Protein AF-M0A291-F1 (afdb_monomer_lite)

pLDDT: mean 85.06, std 13.9, range [45.03, 97.38]

Radius of gyration: 16.78 Å; chains: 1; bounding box: 55×34×35 Å

Foldseek 3Di:
DDDDDPDPLPADFLVNLVVVCVVPVVVLLVLCLVPCCVPCQVVCCVPPPPDPVRRDDSVLQSVQWAWDDKDADRRQKIWTWTARDPPPRDIKIWIDGPVGRTDDIDD

Sequence (107 aa):
MELWLSEPDDGVSGLTVTKALWDDQPTWTERVQQYVPDELLELKNREWSESEDNTVTAEEFTDRMDPKTVTIEHDGGYTFWHDDDPSFGHSIMVSGALENGIFEAHL

Structure (mmCIF, N/CA/C/O backbone):
data_AF-M0A291-F1
#
_entry.id   AF-M0A291-F1
#
loop_
_atom_site.group_PDB
_atom_site.id
_atom_site.type_symbol
_atom_site.label_atom_id
_atom_site.label_alt_id
_atom_site.label_comp_id
_atom_site.label_asym_id
_atom_site.label_entity_id
_atom_site.label_seq_id
_atom_site.pdbx_PDB_ins_code
_atom_site.Cartn_x
_atom_site.Cartn_y
_atom_site.Cartn_z
_atom_site.occupancy
_atom_site.B_iso_or_equiv
_atom_site.auth_seq_id
_atom_site.auth_comp_id
_atom_site.auth_asym_id
_atom_site.auth_atom_id
_atom_site.pdbx_PDB_model_num
ATOM 1 N N . MET A 1 1 ? 36.392 -26.044 2.212 1.00 45.94 1 MET A N 1
ATOM 2 C CA . MET A 1 1 ? 35.742 -24.721 2.192 1.00 45.94 1 MET A CA 1
ATOM 3 C C . MET A 1 1 ? 34.967 -24.678 0.898 1.00 45.94 1 MET A C 1
ATOM 5 O O . MET A 1 1 ? 35.583 -24.615 -0.156 1.00 45.94 1 MET A O 1
ATOM 9 N N . GLU A 1 2 ? 33.661 -24.883 0.981 1.00 45.03 2 GLU A N 1
ATOM 10 C CA . GLU A 1 2 ? 32.776 -24.870 -0.181 1.00 45.03 2 GLU A CA 1
ATOM 11 C C . GLU A 1 2 ? 32.216 -23.455 -0.308 1.00 45.03 2 GLU A C 1
ATOM 13 O O . GLU A 1 2 ? 31.622 -22.934 0.634 1.00 45.03 2 GLU A O 1
ATOM 18 N N . LEU A 1 3 ? 32.504 -22.809 -1.438 1.00 47.19 3 LEU A N 1
ATOM 19 C CA . LEU A 1 3 ? 31.935 -21.518 -1.799 1.00 47.19 3 LEU A CA 1
ATOM 20 C C . LEU A 1 3 ? 30.612 -21.793 -2.511 1.00 47.19 3 LEU A C 1
ATOM 22 O O . LEU A 1 3 ? 30.609 -22.299 -3.631 1.00 47.19 3 LEU A O 1
ATOM 26 N N . TRP A 1 4 ? 29.506 -21.461 -1.855 1.00 53.72 4 TRP A N 1
ATOM 27 C CA . TRP A 1 4 ? 28.213 -21.344 -2.514 1.00 53.72 4 TRP A CA 1
ATOM 28 C C . TRP A 1 4 ? 28.153 -19.965 -3.166 1.00 53.72 4 TRP A C 1
ATOM 30 O O . TRP A 1 4 ? 28.115 -18.949 -2.475 1.00 53.72 4 TRP A O 1
ATOM 40 N N . LEU A 1 5 ? 28.211 -19.931 -4.494 1.00 54.03 5 LE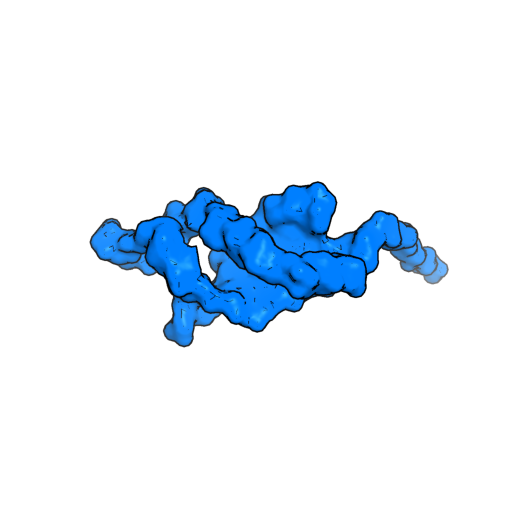U A N 1
ATOM 41 C CA . LEU A 1 5 ? 27.761 -18.775 -5.260 1.00 54.03 5 LEU A CA 1
ATOM 42 C C . LEU A 1 5 ? 26.250 -18.930 -5.402 1.00 54.03 5 LEU A C 1
ATOM 44 O O . LEU A 1 5 ? 25.794 -19.959 -5.900 1.00 54.03 5 LEU A O 1
ATOM 48 N N . SER A 1 6 ? 25.493 -17.946 -4.920 1.00 55.59 6 SER A N 1
ATOM 49 C CA . SER A 1 6 ? 24.070 -17.845 -5.230 1.00 55.59 6 SER A CA 1
ATOM 50 C C . SER A 1 6 ? 23.891 -17.838 -6.748 1.00 55.59 6 SER A C 1
ATOM 52 O O . SER A 1 6 ? 24.722 -17.281 -7.474 1.00 55.59 6 SER A O 1
ATOM 54 N N . GLU A 1 7 ? 22.839 -18.500 -7.218 1.00 58.84 7 GLU A N 1
ATOM 55 C CA . GLU A 1 7 ? 22.459 -18.502 -8.630 1.00 58.84 7 GLU A CA 1
ATOM 56 C C . GLU A 1 7 ? 22.281 -17.054 -9.127 1.00 58.84 7 GLU A C 1
ATOM 58 O O . GLU A 1 7 ? 21.981 -16.167 -8.319 1.00 58.84 7 GLU A O 1
ATOM 63 N N . PRO A 1 8 ? 22.552 -16.773 -10.417 1.00 55.72 8 PRO A N 1
ATOM 64 C CA . PRO A 1 8 ? 22.342 -15.441 -10.964 1.00 55.72 8 PRO A CA 1
ATOM 65 C C . PRO A 1 8 ? 20.895 -15.000 -10.724 1.00 55.72 8 PRO A C 1
ATOM 67 O O . PRO A 1 8 ? 19.960 -15.766 -10.927 1.00 55.72 8 PRO A O 1
ATOM 70 N N . ASP A 1 9 ? 20.745 -13.763 -10.262 1.00 60.25 9 ASP A N 1
ATOM 71 C CA . ASP A 1 9 ? 19.457 -13.118 -10.036 1.00 60.25 9 ASP A CA 1
ATOM 72 C C . ASP A 1 9 ? 18.794 -12.884 -11.407 1.00 60.25 9 ASP A C 1
ATOM 74 O O . ASP A 1 9 ? 19.168 -11.967 -12.138 1.00 60.25 9 ASP A O 1
ATOM 78 N N . ASP A 1 10 ? 17.879 -13.776 -11.803 1.00 62.34 10 ASP A N 1
ATOM 79 C CA . ASP A 1 10 ? 17.044 -13.629 -13.008 1.00 62.34 10 ASP A CA 1
ATOM 80 C C . ASP A 1 10 ? 15.935 -12.565 -12.814 1.00 62.34 10 ASP A C 1
ATOM 82 O O . ASP A 1 10 ? 15.100 -12.361 -13.700 1.00 62.34 10 ASP A O 1
ATOM 86 N N . GLY A 1 11 ? 15.914 -11.894 -11.655 1.00 66.06 11 GLY A N 1
ATOM 87 C CA . GLY A 1 11 ? 14.947 -10.876 -11.278 1.00 66.06 11 GLY A CA 1
ATOM 88 C C . GLY A 1 11 ? 15.143 -9.550 -12.010 1.00 66.06 11 GLY A C 1
ATOM 89 O O . GLY A 1 11 ? 16.200 -9.213 -12.559 1.00 66.06 11 GLY A O 1
ATOM 90 N N . VAL A 1 12 ? 14.079 -8.749 -12.032 1.00 77.94 12 VAL A N 1
ATOM 91 C CA . VAL A 1 12 ? 14.151 -7.385 -12.553 1.00 77.94 12 VAL A CA 1
ATOM 92 C C . VAL A 1 12 ? 14.946 -6.544 -11.561 1.00 77.94 12 VAL A C 1
ATOM 94 O O . VAL A 1 12 ? 14.522 -6.368 -10.427 1.00 77.94 12 VAL A O 1
ATOM 97 N N . SER A 1 13 ? 16.069 -5.964 -11.999 1.00 86.44 13 SER A N 1
ATOM 98 C CA . SER A 1 13 ? 16.928 -5.190 -11.091 1.00 86.44 13 SER A CA 1
ATOM 99 C C . SER A 1 13 ? 16.144 -4.141 -10.293 1.00 86.44 13 SER A C 1
ATOM 101 O O . SER A 1 13 ? 15.304 -3.428 -10.859 1.00 86.44 13 SER A O 1
ATOM 103 N N . GLY A 1 14 ? 16.488 -3.962 -9.015 1.00 86.81 14 GLY A N 1
ATOM 104 C CA . GLY A 1 14 ? 15.832 -2.975 -8.152 1.00 86.81 14 GLY A CA 1
ATOM 105 C C . GLY A 1 14 ? 15.815 -1.544 -8.719 1.00 86.81 14 GLY A C 1
ATOM 106 O O . GLY A 1 14 ? 14.870 -0.793 -8.485 1.00 86.81 14 GLY A O 1
ATOM 107 N N . LEU A 1 15 ? 16.791 -1.155 -9.552 1.00 88.44 15 LEU A N 1
ATOM 108 C CA . LEU A 1 15 ? 16.779 0.150 -10.234 1.00 88.44 15 LEU A CA 1
ATOM 109 C C . LEU A 1 15 ? 15.648 0.260 -11.269 1.00 88.44 15 LEU A C 1
ATOM 111 O O . LEU A 1 15 ? 15.009 1.308 -11.378 1.00 88.44 15 LEU A O 1
ATOM 115 N N . THR A 1 16 ? 15.393 -0.811 -12.020 1.00 91.62 16 THR A N 1
ATOM 116 C CA . THR A 1 16 ? 14.275 -0.874 -12.968 1.00 91.62 16 THR A CA 1
ATOM 117 C C . THR A 1 16 ? 12.947 -0.763 -12.228 1.00 91.62 16 THR A C 1
ATOM 119 O O . THR A 1 16 ? 12.086 0.011 -12.642 1.00 91.62 16 THR A O 1
ATOM 122 N N . VAL A 1 17 ? 12.810 -1.468 -11.101 1.00 93.56 17 VAL A N 1
ATOM 123 C CA . VAL A 1 17 ? 11.613 -1.400 -10.252 1.00 93.56 17 VAL A CA 1
ATOM 124 C C . VAL A 1 17 ? 11.423 -0.003 -9.681 1.00 93.56 17 VAL A C 1
ATOM 126 O O . VAL A 1 17 ? 10.368 0.593 -9.872 1.00 93.56 17 VAL A O 1
ATOM 129 N N . THR A 1 18 ? 12.476 0.577 -9.103 1.00 92.69 18 THR A N 1
ATOM 130 C CA . THR A 1 18 ? 12.471 1.956 -8.595 1.00 92.69 18 THR A CA 1
ATOM 131 C C . THR A 1 18 ? 11.980 2.933 -9.660 1.00 92.69 18 THR A C 1
ATOM 133 O O . THR A 1 18 ? 11.110 3.759 -9.390 1.00 92.69 18 THR A O 1
ATOM 136 N N . LYS A 1 19 ? 12.498 2.828 -10.890 1.00 94.44 19 LYS A N 1
ATOM 137 C CA . LYS A 1 19 ? 12.089 3.707 -11.988 1.00 94.44 19 LYS A CA 1
ATOM 138 C C . LYS A 1 19 ? 10.621 3.510 -12.376 1.00 94.44 19 LYS A C 1
ATOM 140 O O . LYS A 1 19 ? 9.926 4.499 -12.578 1.00 94.44 19 LYS A O 1
ATOM 145 N N . ALA A 1 20 ? 10.149 2.268 -12.455 1.00 94.75 20 ALA A N 1
ATOM 146 C CA . ALA A 1 20 ? 8.761 1.964 -12.796 1.00 94.75 20 ALA A CA 1
ATOM 147 C C . ALA A 1 20 ? 7.769 2.480 -11.741 1.00 94.75 20 ALA A C 1
ATOM 149 O O . ALA A 1 20 ? 6.736 3.042 -12.097 1.00 94.75 20 ALA A O 1
ATOM 150 N N . LEU A 1 21 ? 8.095 2.330 -10.453 1.00 94.88 21 LEU A N 1
ATOM 151 C CA . LEU A 1 21 ? 7.283 2.874 -9.362 1.00 94.88 21 LEU A CA 1
ATOM 152 C C . LEU A 1 21 ? 7.287 4.408 -9.380 1.00 94.88 21 LEU A C 1
ATOM 154 O O . LEU A 1 21 ? 6.246 5.036 -9.202 1.00 94.88 21 LEU A O 1
ATOM 158 N N . TRP A 1 22 ? 8.448 5.018 -9.636 1.00 94.75 22 TRP A N 1
ATOM 159 C CA . TRP A 1 22 ? 8.600 6.472 -9.659 1.00 94.75 22 TRP A CA 1
ATOM 160 C C . TRP A 1 22 ? 7.870 7.145 -10.827 1.00 94.75 22 TRP A C 1
ATOM 162 O O . TRP A 1 22 ? 7.301 8.224 -10.649 1.00 94.75 22 TRP A O 1
ATOM 172 N N . ASP A 1 23 ? 7.895 6.533 -12.012 1.00 97.38 23 ASP A N 1
ATOM 173 C CA . ASP A 1 23 ? 7.301 7.101 -13.225 1.00 97.38 23 ASP A CA 1
ATOM 174 C C . ASP A 1 23 ? 5.756 7.062 -13.199 1.00 97.38 23 ASP A C 1
ATOM 176 O O . ASP A 1 23 ? 5.127 7.866 -13.887 1.00 97.38 23 ASP A O 1
ATOM 180 N N . ASP A 1 24 ? 5.144 6.181 -12.395 1.00 96.00 24 ASP A N 1
ATOM 181 C CA . ASP A 1 24 ? 3.684 5.985 -12.338 1.00 96.00 24 ASP A CA 1
ATOM 182 C C . ASP A 1 24 ? 3.133 5.906 -10.901 1.00 96.00 24 ASP A C 1
ATOM 184 O O . ASP A 1 24 ? 2.306 5.061 -10.551 1.00 96.00 24 ASP A O 1
ATOM 188 N N . GLN A 1 25 ? 3.608 6.810 -10.041 1.00 95.00 25 GLN A N 1
ATOM 189 C CA . GLN A 1 25 ? 3.194 6.889 -8.634 1.00 95.00 25 GLN A CA 1
ATOM 190 C C . GLN A 1 25 ? 1.666 6.901 -8.427 1.00 95.00 25 GLN A C 1
ATOM 192 O O . GLN A 1 25 ? 1.208 6.169 -7.552 1.00 95.00 25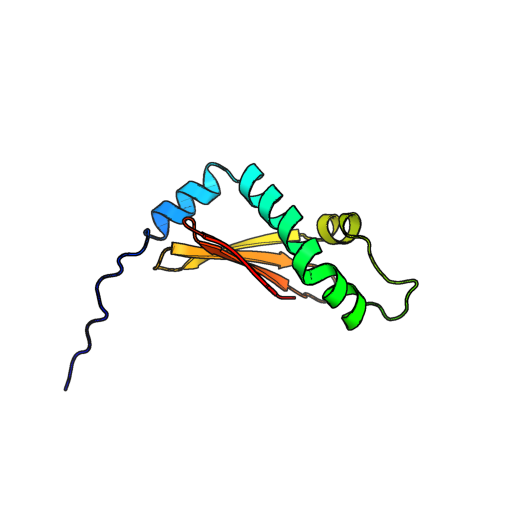 GLN A O 1
ATOM 197 N N . PRO A 1 26 ? 0.850 7.660 -9.196 1.00 95.75 26 PRO A N 1
ATOM 198 C CA . PRO A 1 26 ? -0.597 7.704 -8.970 1.00 95.75 26 PRO A CA 1
ATOM 199 C C . PRO A 1 26 ? -1.268 6.338 -9.126 1.00 95.75 26 PRO A C 1
ATOM 201 O O . PRO A 1 26 ? -2.110 5.975 -8.309 1.00 95.75 26 PRO A O 1
ATOM 204 N N . THR A 1 27 ? -0.861 5.563 -10.133 1.00 96.12 27 THR A N 1
ATOM 205 C CA . THR A 1 27 ? -1.406 4.224 -10.380 1.00 96.12 27 THR A CA 1
ATOM 206 C C . THR A 1 27 ? -1.043 3.263 -9.252 1.00 96.12 27 THR A C 1
ATOM 208 O O . THR A 1 27 ? -1.882 2.482 -8.807 1.00 96.12 27 THR A O 1
ATOM 211 N N . TRP A 1 28 ? 0.195 3.312 -8.754 1.00 95.19 28 TRP A N 1
ATOM 212 C CA . TRP A 1 28 ? 0.613 2.460 -7.638 1.00 95.19 28 TRP A CA 1
ATOM 213 C C . TRP A 1 28 ? -0.068 2.843 -6.326 1.00 95.19 28 TRP A C 1
ATOM 215 O O . TRP A 1 28 ? -0.501 1.953 -5.598 1.00 95.19 28 TRP A O 1
ATOM 225 N N . THR A 1 29 ? -0.245 4.138 -6.066 1.00 94.56 29 THR A N 1
ATOM 226 C CA . THR A 1 29 ? -1.033 4.618 -4.927 1.00 94.56 29 THR A CA 1
ATOM 227 C C . THR A 1 29 ? -2.469 4.109 -5.002 1.00 94.56 29 THR A C 1
ATOM 229 O O . THR A 1 29 ? -2.951 3.541 -4.028 1.00 94.56 29 THR A O 1
ATOM 232 N N . GLU A 1 30 ? -3.137 4.231 -6.154 1.00 95.19 30 GLU A N 1
ATOM 233 C CA . GLU A 1 30 ? -4.510 3.737 -6.330 1.00 95.19 30 GLU A CA 1
ATOM 234 C C . GLU A 1 30 ? -4.604 2.223 -6.080 1.00 95.19 30 GLU A C 1
ATOM 236 O O . GLU A 1 30 ? -5.496 1.766 -5.368 1.00 95.19 30 GLU A O 1
ATOM 241 N N . ARG A 1 31 ? -3.644 1.441 -6.592 1.00 96.00 31 ARG A N 1
ATOM 242 C CA . ARG A 1 31 ? -3.583 -0.010 -6.353 1.00 96.00 31 ARG A CA 1
ATOM 243 C C . ARG A 1 31 ? -3.468 -0.350 -4.871 1.00 96.00 31 ARG A C 1
ATOM 245 O O . ARG A 1 31 ? -4.180 -1.231 -4.404 1.00 96.00 31 ARG A O 1
ATOM 252 N N . VAL A 1 32 ? -2.595 0.339 -4.134 1.00 95.25 32 VAL A N 1
ATOM 253 C CA . VAL A 1 32 ? -2.440 0.133 -2.685 1.00 95.25 32 VAL A CA 1
ATOM 254 C C . VAL A 1 32 ? -3.727 0.502 -1.945 1.00 95.25 32 VAL A C 1
ATOM 256 O O . VAL A 1 32 ? -4.205 -0.277 -1.123 1.00 95.25 32 VAL A O 1
ATOM 259 N N . GLN A 1 33 ? -4.321 1.649 -2.281 1.00 93.81 33 GLN A N 1
ATOM 260 C CA . GLN A 1 33 ? -5.558 2.143 -1.673 1.00 93.81 33 GLN A CA 1
ATOM 261 C C . GLN A 1 33 ? -6.763 1.226 -1.923 1.00 93.81 33 GLN A C 1
ATOM 263 O O . GLN A 1 33 ? -7.670 1.189 -1.098 1.00 93.81 33 GLN A O 1
ATOM 268 N N . GLN A 1 34 ? -6.774 0.479 -3.030 1.00 95.38 34 GLN A N 1
ATOM 269 C CA . GLN A 1 34 ? -7.785 -0.542 -3.314 1.00 95.38 34 GLN A CA 1
ATOM 270 C C . GLN A 1 34 ? -7.499 -1.867 -2.601 1.00 95.38 34 GLN A C 1
ATOM 272 O O . GLN A 1 34 ? -8.421 -2.488 -2.083 1.00 95.38 34 GLN A O 1
ATOM 277 N N . TYR A 1 35 ? -6.236 -2.297 -2.574 1.00 96.56 35 TYR A N 1
ATOM 278 C CA . TYR A 1 35 ? -5.836 -3.604 -2.049 1.00 96.56 35 TYR A CA 1
ATOM 279 C C . TYR A 1 35 ? -5.960 -3.695 -0.522 1.00 96.56 35 TYR A C 1
ATOM 281 O O . TYR A 1 35 ? -6.465 -4.672 0.019 1.00 96.56 35 TYR A O 1
ATOM 289 N N . VAL A 1 36 ? -5.517 -2.659 0.191 1.00 95.00 36 VAL A N 1
ATOM 290 C CA . VAL A 1 36 ? -5.441 -2.667 1.659 1.00 95.00 36 VAL A CA 1
ATOM 291 C C . VAL A 1 36 ? -6.796 -2.839 2.349 1.00 95.00 36 VAL A C 1
ATOM 293 O O . VAL A 1 36 ? -6.885 -3.706 3.216 1.00 95.00 36 VAL A O 1
ATOM 296 N N . PRO A 1 37 ? -7.860 -2.081 2.026 1.00 93.88 37 PRO A N 1
ATOM 297 C CA . PRO A 1 37 ? -9.139 -2.278 2.698 1.00 93.88 37 PRO A CA 1
ATOM 298 C C . PRO A 1 37 ? -9.782 -3.631 2.367 1.00 93.88 37 PRO A C 1
ATOM 300 O O . PRO A 1 37 ? -10.514 -4.149 3.205 1.00 93.88 37 PRO A O 1
ATOM 303 N N . ASP A 1 38 ? -9.510 -4.215 1.197 1.00 95.94 38 ASP A N 1
ATOM 304 C CA . ASP A 1 38 ? -10.017 -5.549 0.844 1.00 95.94 38 ASP A CA 1
ATOM 305 C C . ASP A 1 38 ? -9.401 -6.629 1.748 1.00 95.94 38 ASP A C 1
ATOM 307 O O . ASP A 1 38 ? -10.112 -7.465 2.303 1.00 95.94 38 ASP A O 1
ATOM 311 N N . GLU A 1 39 ? -8.092 -6.540 1.991 1.00 96.12 39 GL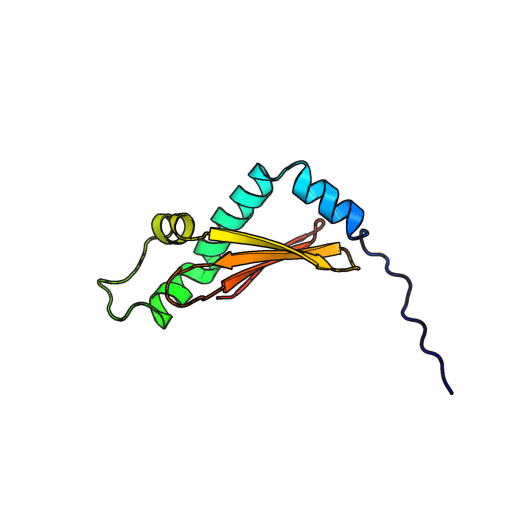U A N 1
ATOM 312 C CA . GLU A 1 39 ? -7.354 -7.545 2.762 1.00 96.12 39 GLU A CA 1
ATOM 313 C C . GLU A 1 39 ? -7.376 -7.308 4.279 1.00 96.12 39 GLU A C 1
ATOM 315 O O . GLU A 1 39 ? -7.379 -8.252 5.069 1.00 96.12 39 GLU A O 1
ATOM 320 N N . LEU A 1 40 ? -7.355 -6.046 4.714 1.00 94.31 40 LEU A N 1
ATOM 321 C CA . LEU A 1 40 ? -6.993 -5.689 6.088 1.00 94.31 40 LEU A CA 1
ATOM 322 C C . LEU A 1 40 ?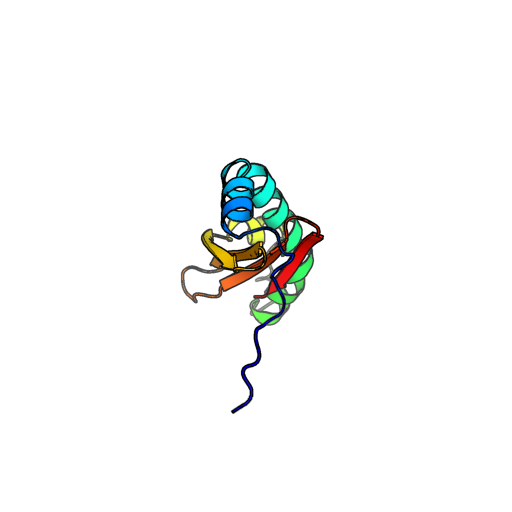 -8.117 -5.024 6.886 1.00 94.31 40 LEU A C 1
ATOM 324 O O . LEU A 1 40 ? -7.994 -4.933 8.106 1.00 94.31 40 LEU A O 1
ATOM 328 N N . LEU A 1 41 ? -9.224 -4.592 6.268 1.00 92.75 41 LEU A N 1
ATOM 329 C CA . LEU A 1 41 ? -10.278 -3.854 6.982 1.00 92.75 41 LEU A CA 1
ATOM 330 C C . LEU A 1 41 ? -10.937 -4.681 8.092 1.00 92.75 41 LEU A C 1
ATOM 332 O O . LEU A 1 41 ? -11.175 -4.174 9.189 1.00 92.75 41 LEU A O 1
ATOM 336 N N . GLU A 1 42 ? -11.232 -5.956 7.827 1.00 91.81 42 GLU A N 1
ATOM 337 C CA . GLU A 1 42 ? -11.816 -6.838 8.844 1.00 91.81 42 GLU A CA 1
ATOM 338 C C . GLU A 1 42 ? -10.844 -7.039 10.013 1.00 91.81 42 GLU A C 1
ATOM 340 O O . GLU A 1 42 ? -11.239 -6.932 11.175 1.00 91.81 42 GLU A O 1
ATOM 345 N N . LEU A 1 43 ? -9.562 -7.271 9.711 1.00 91.12 43 LEU A N 1
ATOM 346 C CA . LEU A 1 43 ? -8.520 -7.453 10.718 1.00 91.12 43 LEU A CA 1
ATOM 347 C C . LEU A 1 43 ? -8.341 -6.188 11.565 1.00 91.12 43 LEU A C 1
ATOM 349 O O . LEU A 1 43 ? -8.362 -6.262 12.791 1.00 91.12 43 LEU A O 1
ATOM 353 N N . LYS A 1 44 ? -8.251 -5.026 10.916 1.00 87.69 44 LYS A N 1
ATOM 354 C CA . LYS A 1 44 ? -8.172 -3.702 11.539 1.00 87.69 44 LYS A CA 1
ATOM 355 C C . LYS A 1 44 ? -9.318 -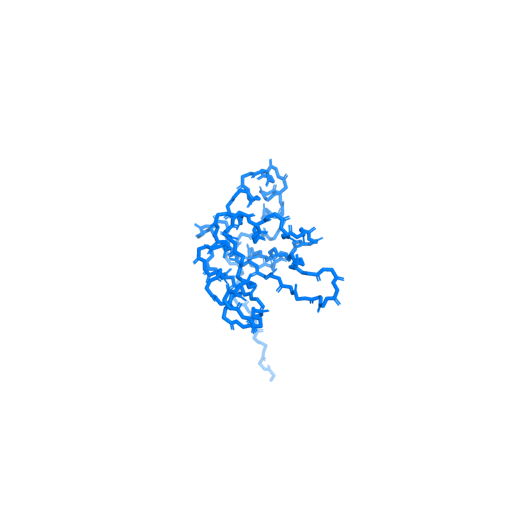3.473 12.524 1.00 87.69 44 LYS A C 1
ATOM 357 O O . LYS A 1 44 ? -9.079 -3.118 13.677 1.00 87.69 44 LYS A O 1
ATOM 362 N N . ASN A 1 45 ? -10.552 -3.723 12.088 1.00 89.75 45 ASN A N 1
ATOM 363 C CA . ASN A 1 45 ? -11.741 -3.554 12.921 1.00 89.75 45 ASN A CA 1
ATOM 364 C C . ASN A 1 45 ? -11.819 -4.587 14.055 1.00 89.75 45 ASN A C 1
ATOM 366 O O . ASN A 1 45 ? -12.296 -4.273 15.139 1.00 89.75 45 ASN A O 1
ATOM 370 N N . ARG A 1 46 ? -11.340 -5.817 13.855 1.00 87.44 46 ARG A N 1
ATOM 371 C CA . ARG A 1 46 ? -11.353 -6.841 14.909 1.00 87.44 46 ARG A CA 1
ATOM 372 C C . ARG A 1 46 ? -10.305 -6.587 15.987 1.00 87.44 46 ARG A C 1
ATOM 374 O O . ARG A 1 46 ? -10.586 -6.781 17.166 1.00 87.44 46 ARG A O 1
ATOM 381 N N . GLU A 1 47 ? -9.090 -6.234 15.586 1.00 82.75 47 GLU A N 1
ATOM 382 C CA . GLU A 1 47 ? -7.964 -6.141 16.513 1.00 82.75 47 GLU A CA 1
ATOM 383 C C . GLU A 1 47 ? -7.943 -4.792 17.241 1.00 82.75 47 GLU A C 1
ATOM 385 O O . GLU A 1 47 ? -7.508 -4.740 18.391 1.00 82.75 47 GLU A O 1
ATOM 390 N N . TRP A 1 48 ? -8.354 -3.694 16.588 1.00 76.06 48 TRP A N 1
ATOM 391 C CA . TRP A 1 48 ? -8.108 -2.336 17.102 1.00 76.06 48 TRP A CA 1
ATOM 392 C C . TRP A 1 48 ? -9.380 -1.549 17.437 1.00 76.06 48 TRP A C 1
ATOM 394 O O . TRP A 1 48 ? -9.277 -0.484 18.047 1.00 76.06 48 TRP A O 1
ATOM 404 N N . SER A 1 49 ? -10.576 -2.049 17.106 1.00 75.56 49 SER A N 1
ATOM 405 C CA . SER A 1 49 ? -11.817 -1.441 17.593 1.00 75.56 49 SER A CA 1
ATOM 406 C C . SER A 1 49 ? -12.156 -1.977 18.985 1.00 75.56 49 SER A C 1
ATOM 408 O O . SER A 1 49 ? -12.440 -3.157 19.173 1.00 75.56 49 SER A O 1
ATOM 410 N N . GLU A 1 50 ? -12.180 -1.089 19.981 1.00 70.12 50 GLU A N 1
ATOM 411 C CA . GLU A 1 50 ? -12.580 -1.435 21.356 1.00 70.12 50 GLU A CA 1
ATOM 412 C C . GLU A 1 50 ? -14.085 -1.777 21.475 1.00 70.12 50 GLU A C 1
ATOM 414 O O . GLU A 1 50 ? -14.531 -2.322 22.488 1.00 70.12 50 GLU A O 1
ATOM 419 N N . SER A 1 51 ? -14.881 -1.450 20.450 1.00 72.81 51 SER A N 1
ATOM 420 C CA . SER A 1 51 ? -16.323 -1.709 20.343 1.00 72.81 51 SER A CA 1
ATOM 421 C C . SER A 1 51 ? -16.794 -1.648 18.880 1.00 72.81 51 SER A C 1
ATOM 423 O O . SER A 1 51 ? -16.108 -1.079 18.034 1.00 72.81 51 SER A O 1
ATOM 425 N N . GLU A 1 52 ? -17.990 -2.177 18.579 1.00 70.31 52 GLU A N 1
ATOM 426 C CA . GLU A 1 52 ? -18.597 -2.094 17.232 1.00 70.31 52 GLU A CA 1
ATOM 427 C C . GLU A 1 52 ? -18.794 -0.638 16.753 1.00 70.31 52 GLU A C 1
ATOM 429 O O . GLU A 1 52 ? -18.667 -0.357 15.563 1.00 70.31 52 GLU A O 1
ATOM 434 N N . ASP A 1 53 ? -19.017 0.300 17.681 1.00 73.69 53 ASP A N 1
ATOM 435 C CA . ASP A 1 53 ? -19.105 1.746 17.413 1.00 73.69 53 ASP A CA 1
ATOM 436 C C . ASP A 1 53 ? -17.769 2.381 16.974 1.00 73.69 53 ASP A C 1
ATOM 438 O O . ASP A 1 53 ? -17.770 3.478 16.422 1.00 73.69 53 ASP A O 1
ATOM 442 N N . ASN A 1 54 ? -16.633 1.711 17.201 1.00 77.06 54 ASN A N 1
ATOM 443 C CA . ASN A 1 54 ? -15.292 2.182 16.826 1.00 77.06 54 ASN A CA 1
ATOM 444 C C . ASN A 1 54 ? -14.762 1.514 15.545 1.00 77.06 54 ASN A C 1
ATOM 446 O O . ASN A 1 54 ? -13.556 1.549 15.279 1.00 77.06 54 ASN A O 1
ATOM 450 N N . THR A 1 55 ? -15.628 0.855 14.776 1.00 86.62 55 THR A N 1
ATOM 451 C CA . THR A 1 55 ? -15.256 0.307 13.467 1.00 86.62 55 THR A CA 1
ATOM 452 C C . THR A 1 55 ? -15.133 1.424 12.434 1.00 86.62 55 THR A C 1
ATOM 454 O O . THR A 1 55 ? -15.876 2.403 12.466 1.00 86.62 55 THR A O 1
ATOM 457 N N . VAL A 1 56 ? -14.168 1.294 11.527 1.00 88.94 56 VAL A N 1
ATOM 458 C CA . VAL A 1 56 ? -13.952 2.237 10.425 1.00 88.94 56 VAL A CA 1
ATOM 459 C C . VAL A 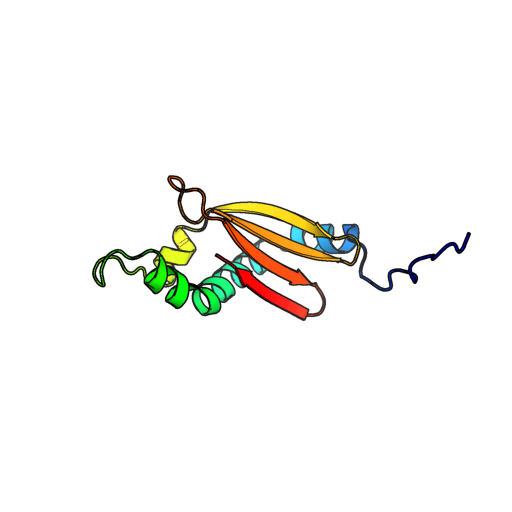1 56 ? -14.472 1.658 9.121 1.00 88.94 56 VAL A C 1
ATOM 461 O O . VAL A 1 56 ? -14.503 0.439 8.922 1.00 88.94 56 VAL A O 1
ATOM 464 N N . THR A 1 57 ? -14.882 2.540 8.217 1.00 92.12 57 THR A N 1
ATOM 465 C CA . THR A 1 57 ? -15.190 2.165 6.833 1.00 92.12 57 THR A CA 1
ATOM 466 C C . THR A 1 57 ? -13.913 1.971 6.010 1.00 92.12 57 THR A C 1
ATOM 468 O O . THR A 1 57 ? -12.840 2.429 6.399 1.00 92.12 57 THR A O 1
ATOM 471 N N . ALA A 1 58 ? -14.024 1.326 4.843 1.00 92.25 58 ALA A N 1
ATOM 472 C CA . ALA A 1 58 ? -12.913 1.228 3.891 1.00 92.25 58 ALA A CA 1
ATOM 473 C C . ALA A 1 58 ? -12.360 2.613 3.509 1.00 92.25 58 ALA A C 1
ATOM 475 O O . ALA A 1 58 ? -11.152 2.805 3.497 1.00 92.25 58 ALA A O 1
ATOM 476 N N . GLU A 1 59 ? -13.246 3.584 3.258 1.00 91.62 59 GLU A N 1
ATOM 477 C CA . GLU A 1 59 ? -12.865 4.957 2.904 1.00 91.62 59 GLU A CA 1
ATOM 478 C C . GLU A 1 59 ? -12.078 5.631 4.032 1.00 91.62 59 GLU A C 1
ATOM 480 O O . GLU A 1 59 ? -11.007 6.179 3.790 1.00 91.62 59 GLU A O 1
ATOM 485 N N . GLU A 1 60 ? -12.559 5.535 5.274 1.00 89.69 60 GLU A N 1
ATOM 486 C CA . GLU A 1 60 ? -11.846 6.089 6.427 1.00 89.69 60 GLU A CA 1
ATOM 487 C C . GLU A 1 60 ? -10.516 5.391 6.698 1.00 89.69 60 GLU A C 1
ATOM 489 O O . GLU A 1 60 ? -9.563 6.044 7.110 1.00 89.69 60 GLU A O 1
ATOM 494 N N . PHE A 1 61 ? -10.445 4.073 6.500 1.00 89.75 61 PHE A N 1
ATOM 495 C CA . PHE A 1 61 ? -9.201 3.330 6.660 1.00 89.75 61 PHE A CA 1
ATOM 496 C C . PHE A 1 61 ? -8.162 3.820 5.649 1.00 89.75 61 PHE A C 1
ATOM 498 O O . PHE A 1 61 ? -7.058 4.188 6.037 1.00 89.75 61 PHE A O 1
ATOM 505 N N . THR A 1 62 ? -8.543 3.932 4.375 1.00 90.31 62 THR A N 1
ATOM 506 C CA . THR A 1 62 ? -7.672 4.447 3.317 1.00 90.31 62 THR A CA 1
ATOM 507 C C . THR A 1 62 ? -7.273 5.911 3.530 1.00 90.31 62 THR A C 1
ATOM 509 O O . THR A 1 62 ? -6.120 6.253 3.283 1.00 90.31 62 THR A O 1
ATOM 512 N N . ASP A 1 63 ? -8.181 6.776 3.997 1.00 89.38 63 ASP A N 1
ATOM 513 C CA . ASP A 1 63 ? -7.897 8.199 4.266 1.00 89.38 63 ASP A CA 1
ATOM 514 C C . ASP A 1 63 ? -6.872 8.391 5.396 1.00 89.38 63 ASP A C 1
ATOM 516 O O . ASP A 1 63 ? -6.070 9.324 5.369 1.00 89.38 63 ASP A O 1
ATOM 520 N N . ARG A 1 64 ? -6.854 7.471 6.368 1.00 87.06 64 ARG A N 1
ATOM 521 C CA . ARG A 1 64 ? -5.910 7.490 7.495 1.00 87.06 64 ARG A CA 1
ATOM 522 C C . ARG A 1 64 ? -4.522 6.956 7.141 1.00 87.06 64 ARG A C 1
ATOM 524 O O . ARG A 1 64 ? -3.579 7.248 7.871 1.00 87.06 64 ARG A O 1
ATOM 531 N N . MET A 1 65 ? -4.379 6.214 6.041 1.00 88.50 65 MET A N 1
ATOM 532 C CA . MET A 1 65 ? -3.088 5.670 5.619 1.00 88.50 65 MET A CA 1
ATOM 533 C C . MET A 1 65 ? -2.117 6.778 5.201 1.00 88.50 65 MET A C 1
ATOM 535 O O . MET A 1 65 ? -2.283 7.401 4.151 1.00 88.50 65 MET A O 1
ATOM 539 N N . ASP A 1 66 ? -1.027 6.947 5.947 1.00 88.62 66 ASP A N 1
ATOM 540 C CA . ASP A 1 66 ? 0.007 7.926 5.615 1.00 88.62 66 ASP A CA 1
ATOM 541 C C . ASP A 1 66 ? 1.229 7.253 4.962 1.00 88.62 66 ASP A C 1
ATOM 543 O O . ASP A 1 66 ? 1.945 6.509 5.636 1.00 88.62 66 ASP A O 1
ATOM 547 N N . PRO A 1 67 ? 1.501 7.477 3.662 1.00 89.88 67 PRO A N 1
ATOM 548 C CA . PRO A 1 67 ? 2.632 6.859 2.973 1.00 89.88 67 PRO A CA 1
ATOM 549 C C . PRO A 1 67 ? 3.970 7.393 3.499 1.00 89.88 67 PRO A C 1
ATOM 551 O O . PRO A 1 67 ? 4.239 8.594 3.453 1.00 89.88 67 PRO A O 1
ATOM 554 N N . LYS A 1 68 ? 4.859 6.493 3.932 1.00 90.88 68 LYS A N 1
ATOM 555 C CA . LYS A 1 68 ? 6.165 6.850 4.508 1.00 90.88 68 LYS A CA 1
ATOM 556 C C . LYS A 1 68 ? 7.330 6.578 3.586 1.00 90.88 68 LYS A C 1
ATOM 558 O O . LYS A 1 68 ? 8.185 7.439 3.379 1.00 90.88 68 LYS A O 1
ATOM 563 N N . THR A 1 69 ? 7.453 5.346 3.114 1.00 92.00 69 THR A N 1
ATOM 564 C CA . THR A 1 69 ? 8.650 4.882 2.407 1.00 92.00 69 THR A CA 1
ATOM 565 C C . THR A 1 69 ? 8.301 3.700 1.518 1.00 92.00 69 THR A C 1
ATOM 567 O O . THR A 1 69 ? 7.350 2.969 1.780 1.00 92.00 69 THR A O 1
ATOM 570 N N . VAL A 1 70 ? 9.088 3.510 0.464 1.00 94.06 70 VAL A N 1
ATOM 571 C CA . VAL A 1 70 ? 9.108 2.281 -0.322 1.00 94.06 70 VAL A CA 1
ATOM 572 C C . VAL A 1 70 ? 10.500 1.668 -0.232 1.00 94.06 70 VAL A C 1
ATOM 574 O O . VAL A 1 70 ? 11.500 2.365 -0.417 1.00 94.06 70 VAL A O 1
ATOM 577 N N . THR A 1 71 ? 10.562 0.377 0.070 1.00 94.56 71 THR A N 1
ATOM 578 C CA . THR A 1 71 ? 11.794 -0.416 0.003 1.00 94.56 71 THR A CA 1
ATOM 579 C C . THR A 1 71 ? 11.765 -1.233 -1.278 1.00 94.56 71 THR A C 1
ATOM 581 O O . THR A 1 71 ? 10.708 -1.731 -1.657 1.00 94.56 71 THR A O 1
ATOM 584 N N . ILE A 1 72 ? 12.908 -1.344 -1.954 1.00 93.94 72 ILE A N 1
ATOM 585 C CA . ILE A 1 72 ? 13.071 -2.195 -3.131 1.00 93.94 72 ILE A CA 1
ATOM 586 C C . ILE A 1 72 ? 14.176 -3.205 -2.832 1.00 93.94 72 ILE A C 1
ATOM 588 O O . ILE A 1 72 ? 15.303 -2.817 -2.512 1.00 93.94 72 ILE A O 1
ATOM 592 N N . GLU A 1 73 ? 13.838 -4.481 -2.949 1.00 89.44 73 GLU A N 1
ATOM 593 C CA . GLU A 1 73 ? 14.748 -5.604 -2.768 1.00 89.44 73 GLU A CA 1
ATOM 594 C C . GLU A 1 73 ? 15.610 -5.821 -4.023 1.00 89.44 73 GLU A C 1
ATOM 596 O O . GLU A 1 73 ? 15.310 -5.334 -5.120 1.00 89.44 73 GLU A O 1
ATOM 601 N N . HIS A 1 74 ? 16.729 -6.533 -3.868 1.00 80.69 74 HIS A N 1
ATOM 602 C CA . HIS A 1 74 ? 17.686 -6.743 -4.961 1.00 80.69 74 HIS A CA 1
ATOM 603 C C . HIS A 1 74 ? 17.072 -7.497 -6.152 1.00 80.69 74 HIS A C 1
ATOM 605 O O . HIS A 1 74 ? 17.384 -7.164 -7.297 1.00 80.69 74 HIS A O 1
ATOM 611 N N . ASP A 1 75 ? 16.173 -8.441 -5.867 1.00 81.12 75 ASP A N 1
ATOM 612 C CA . ASP A 1 75 ? 15.461 -9.303 -6.818 1.00 81.12 75 ASP A CA 1
ATOM 613 C C . ASP A 1 75 ? 14.250 -8.620 -7.484 1.00 81.12 75 ASP A C 1
ATOM 615 O O . ASP A 1 75 ? 13.569 -9.214 -8.320 1.00 81.12 75 ASP A O 1
ATOM 619 N N . GLY A 1 76 ? 13.973 -7.356 -7.139 1.00 86.25 76 GLY A N 1
ATOM 620 C CA . GLY A 1 76 ? 12.891 -6.570 -7.735 1.00 86.25 76 GLY A CA 1
ATOM 621 C C . GLY A 1 76 ? 11.562 -6.616 -6.979 1.00 86.25 76 GLY A C 1
ATOM 622 O O . GLY A 1 76 ? 10.572 -6.039 -7.444 1.00 86.25 76 GLY A O 1
ATOM 623 N N . GLY A 1 77 ? 11.527 -7.244 -5.804 1.00 93.00 77 GLY A N 1
ATOM 624 C CA . GLY A 1 77 ? 10.438 -7.054 -4.850 1.00 93.00 77 GLY A CA 1
ATOM 625 C C . GLY A 1 77 ? 10.364 -5.602 -4.368 1.00 93.00 77 GLY A C 1
ATOM 626 O O . GLY A 1 77 ? 11.379 -4.909 -4.278 1.00 93.00 77 GLY A O 1
ATOM 627 N N . TYR A 1 78 ? 9.163 -5.124 -4.055 1.00 95.12 78 TYR A N 1
ATOM 628 C CA . TYR A 1 78 ? 8.962 -3.842 -3.386 1.00 95.12 78 TYR A CA 1
ATOM 629 C C . TYR A 1 78 ? 8.031 -3.989 -2.183 1.00 95.12 78 TYR A C 1
ATOM 631 O O . TYR A 1 78 ? 7.126 -4.823 -2.188 1.00 95.12 78 TYR A O 1
ATOM 639 N N . THR A 1 79 ? 8.209 -3.115 -1.193 1.00 96.62 79 THR A N 1
ATOM 640 C CA . THR A 1 79 ? 7.304 -2.982 -0.045 1.00 96.62 79 THR A CA 1
ATOM 641 C C . THR A 1 79 ? 6.994 -1.514 0.203 1.00 96.62 79 THR A C 1
ATOM 643 O O . THR A 1 79 ? 7.904 -0.718 0.449 1.00 96.62 79 THR A O 1
ATOM 646 N N . PHE A 1 80 ? 5.713 -1.152 0.154 1.00 96.25 80 PHE A N 1
ATOM 647 C CA . PHE A 1 80 ? 5.220 0.146 0.602 1.00 96.25 80 PHE A CA 1
ATOM 648 C C . PHE A 1 80 ? 4.956 0.120 2.104 1.00 96.25 80 PHE A C 1
ATOM 650 O O . PHE A 1 80 ? 4.364 -0.827 2.619 1.00 96.25 80 PHE A O 1
ATOM 657 N N . TRP A 1 81 ? 5.378 1.180 2.784 1.00 94.19 81 TRP A N 1
ATOM 658 C CA . TRP A 1 81 ? 5.208 1.377 4.216 1.00 94.19 81 TRP A CA 1
ATOM 659 C C . TRP A 1 81 ? 4.297 2.571 4.445 1.00 94.19 81 TRP A C 1
ATOM 661 O O . TRP A 1 81 ? 4.608 3.678 3.993 1.00 94.19 81 TRP A O 1
ATOM 671 N N . HIS A 1 82 ? 3.198 2.345 5.156 1.00 91.75 82 HIS A N 1
ATOM 672 C CA . HIS A 1 82 ? 2.268 3.384 5.576 1.00 91.75 82 HIS A CA 1
ATOM 673 C C . HIS A 1 82 ? 2.101 3.335 7.091 1.00 91.75 82 HIS A C 1
ATOM 675 O O . HIS A 1 82 ? 2.095 2.251 7.658 1.00 91.75 82 HIS A O 1
ATOM 681 N N . ASP A 1 83 ? 1.938 4.481 7.741 1.00 87.44 83 ASP A N 1
ATOM 682 C CA . ASP A 1 83 ? 1.431 4.509 9.116 1.00 87.44 83 ASP A CA 1
ATOM 683 C C . ASP A 1 83 ? -0.101 4.518 9.086 1.00 87.44 83 ASP A C 1
ATOM 685 O O . ASP A 1 83 ? -0.701 5.215 8.266 1.00 87.44 83 ASP A O 1
ATOM 689 N N . ASP A 1 84 ? -0.727 3.758 9.983 1.00 72.56 84 ASP A N 1
ATOM 690 C CA . ASP A 1 84 ? -2.186 3.748 10.158 1.00 72.56 84 ASP A CA 1
ATOM 691 C C . ASP A 1 84 ? -2.668 4.701 11.267 1.00 72.56 84 ASP A C 1
ATOM 693 O O . ASP A 1 84 ? -3.766 5.250 11.185 1.00 72.56 84 ASP A O 1
ATOM 697 N N . ASP A 1 85 ? -1.850 4.932 12.302 1.00 69.06 85 ASP A N 1
ATOM 698 C CA . ASP A 1 85 ? -2.191 5.855 13.386 1.00 69.06 85 ASP A CA 1
ATOM 699 C C . ASP A 1 85 ? -0.959 6.628 13.889 1.00 69.06 85 ASP A C 1
ATOM 701 O O . ASP A 1 85 ? 0.023 6.019 14.336 1.00 69.06 85 ASP A O 1
ATOM 705 N N . PRO A 1 86 ? -0.999 7.976 13.899 1.00 59.25 86 PRO A N 1
ATOM 706 C CA . PRO A 1 86 ? 0.130 8.805 14.319 1.00 59.25 86 PRO A CA 1
ATOM 707 C C . PRO A 1 86 ? 0.480 8.672 15.811 1.00 59.25 86 PRO A C 1
ATOM 709 O O . PRO A 1 86 ? 1.529 9.162 16.234 1.00 59.25 86 PRO A O 1
ATOM 712 N N . SER A 1 87 ? -0.381 8.047 16.619 1.00 55.34 87 SER A N 1
ATOM 713 C CA . SER A 1 87 ? -0.239 7.964 18.077 1.00 55.34 87 SER A CA 1
ATOM 714 C C . SER A 1 87 ? 0.318 6.621 18.553 1.00 55.34 87 SER A C 1
ATOM 716 O O . SER A 1 87 ? 0.914 6.571 19.630 1.00 55.34 87 SER A O 1
ATOM 718 N N . PHE A 1 88 ? 0.149 5.549 17.770 1.00 51.34 88 PHE A N 1
ATOM 719 C CA . PHE A 1 88 ? 0.556 4.188 18.149 1.00 51.34 88 PHE A CA 1
ATOM 720 C C . PHE A 1 88 ? 1.482 3.486 17.145 1.00 51.34 88 PHE A C 1
ATOM 722 O O . PHE A 1 88 ? 1.994 2.417 17.469 1.00 51.34 88 PHE A O 1
ATOM 729 N N . GLY A 1 89 ? 1.801 4.113 16.004 1.00 57.62 89 GLY A N 1
ATOM 730 C CA . GLY A 1 89 ? 2.902 3.680 15.133 1.00 57.62 89 GLY A CA 1
ATOM 731 C C . GLY A 1 89 ? 2.727 2.275 14.558 1.00 57.62 89 GLY A C 1
ATOM 732 O O . GLY A 1 89 ? 3.708 1.545 14.414 1.00 57.62 89 GLY A O 1
ATOM 733 N N . HIS A 1 90 ? 1.482 1.865 14.307 1.00 73.88 90 HIS A N 1
ATOM 734 C CA . HIS A 1 90 ? 1.231 0.642 13.561 1.00 73.88 90 HIS A CA 1
ATOM 735 C C . HIS A 1 90 ? 1.479 0.904 12.077 1.00 73.88 90 HIS A C 1
ATOM 737 O O . HIS A 1 90 ? 0.952 1.868 11.512 1.00 73.88 90 HIS A O 1
ATOM 743 N N . SER A 1 91 ? 2.279 0.032 11.469 1.00 85.88 91 SER A N 1
ATOM 744 C CA . SER A 1 91 ? 2.709 0.163 10.084 1.00 85.88 91 SER A CA 1
ATOM 745 C C . SER A 1 91 ? 1.960 -0.826 9.213 1.00 85.88 91 SER A C 1
ATOM 747 O O . SER A 1 91 ? 2.088 -2.032 9.396 1.00 85.88 91 SER A O 1
ATOM 749 N N . ILE A 1 92 ? 1.275 -0.319 8.198 1.00 91.62 92 ILE A N 1
ATOM 750 C CA . ILE A 1 92 ? 0.772 -1.138 7.107 1.00 91.62 92 ILE A CA 1
ATOM 751 C C . ILE A 1 92 ? 1.925 -1.389 6.138 1.00 91.62 92 ILE A C 1
ATOM 753 O O . ILE A 1 92 ? 2.555 -0.451 5.636 1.00 91.62 92 ILE A O 1
ATOM 757 N N . MET A 1 93 ? 2.189 -2.661 5.862 1.00 94.81 93 MET A N 1
ATOM 758 C CA . MET A 1 93 ? 3.185 -3.099 4.886 1.00 94.81 93 MET A CA 1
ATOM 759 C C . MET A 1 93 ? 2.465 -3.694 3.687 1.00 94.81 93 MET A C 1
ATOM 761 O O . MET A 1 93 ? 1.609 -4.552 3.870 1.00 94.81 93 MET A O 1
ATOM 765 N N . VAL A 1 94 ? 2.810 -3.270 2.473 1.00 96.69 94 VAL A N 1
ATOM 766 C CA . VAL A 1 94 ? 2.203 -3.792 1.239 1.00 96.69 94 VAL A CA 1
ATOM 767 C C . VAL A 1 94 ? 3.293 -4.234 0.280 1.00 96.69 94 VAL A C 1
ATOM 769 O O . VAL A 1 94 ? 4.038 -3.398 -0.235 1.00 96.69 94 VAL A O 1
ATOM 772 N N . SER A 1 95 ? 3.381 -5.539 0.037 1.00 96.81 95 SER A N 1
ATOM 773 C CA . SER A 1 95 ? 4.449 -6.164 -0.743 1.00 96.81 95 SER A CA 1
ATOM 774 C C . SER A 1 95 ? 3.978 -6.576 -2.135 1.00 96.81 95 SER A C 1
ATOM 776 O O . SER A 1 95 ? 2.837 -7.001 -2.348 1.00 96.81 95 SER A O 1
ATOM 778 N N . GLY A 1 96 ? 4.876 -6.451 -3.107 1.00 96.00 96 GLY A N 1
ATOM 779 C CA . GLY A 1 96 ? 4.590 -6.786 -4.491 1.00 96.00 96 GLY A CA 1
ATOM 780 C C . GLY A 1 96 ? 5.834 -6.949 -5.352 1.00 96.00 96 GLY A C 1
ATOM 781 O O . GLY A 1 96 ? 6.965 -6.757 -4.911 1.00 96.00 96 GLY A O 1
ATOM 782 N N . ALA A 1 97 ? 5.603 -7.298 -6.612 1.00 94.00 97 ALA A N 1
ATOM 783 C CA . ALA A 1 97 ? 6.613 -7.339 -7.664 1.00 94.00 97 ALA A CA 1
ATOM 784 C C . ALA A 1 97 ? 5.997 -6.816 -8.967 1.00 94.00 97 ALA A C 1
ATOM 786 O O . ALA A 1 97 ? 4.791 -6.943 -9.174 1.00 94.00 97 ALA A O 1
ATOM 787 N N . LEU A 1 98 ? 6.795 -6.247 -9.878 1.00 91.12 98 LEU A N 1
ATOM 788 C CA . LEU A 1 98 ? 6.250 -5.679 -11.123 1.00 91.12 98 LEU A CA 1
ATOM 789 C C . LEU A 1 98 ? 5.471 -6.701 -11.966 1.00 91.12 98 LEU A C 1
ATOM 791 O O . LEU A 1 98 ? 4.488 -6.335 -12.606 1.00 91.12 98 LEU A O 1
ATOM 795 N N . GLU A 1 99 ? 5.909 -7.960 -11.969 1.00 89.06 99 GLU A N 1
ATOM 796 C CA . GLU A 1 99 ? 5.304 -9.029 -12.772 1.00 89.06 99 GLU A CA 1
ATOM 797 C C . GLU A 1 99 ? 3.948 -9.487 -12.225 1.00 89.06 99 GLU A C 1
ATOM 799 O O . GLU A 1 99 ? 3.019 -9.713 -12.999 1.00 89.06 99 GLU A O 1
ATOM 804 N N . ASN A 1 100 ? 3.825 -9.589 -10.898 1.00 89.94 100 ASN A N 1
ATOM 805 C CA . ASN A 1 100 ? 2.648 -10.155 -10.231 1.00 89.94 100 ASN A CA 1
ATOM 806 C C . ASN A 1 100 ? 1.720 -9.090 -9.626 1.00 89.94 100 ASN A C 1
ATOM 808 O O . ASN A 1 100 ? 0.605 -9.408 -9.224 1.00 89.94 100 ASN A O 1
ATOM 812 N N . GLY A 1 101 ? 2.157 -7.831 -9.569 1.00 93.06 101 GLY A N 1
ATOM 813 C CA . GLY A 1 101 ? 1.478 -6.778 -8.823 1.00 93.06 101 GLY A CA 1
ATOM 814 C C . GLY A 1 101 ? 1.643 -6.944 -7.310 1.00 93.06 101 GLY A C 1
ATOM 815 O O . GLY A 1 101 ? 2.630 -7.507 -6.832 1.00 93.06 101 GLY A O 1
ATOM 816 N N . ILE A 1 102 ? 0.676 -6.412 -6.561 1.00 96.88 102 ILE A N 1
ATOM 817 C CA . ILE A 1 102 ? 0.592 -6.563 -5.104 1.00 96.88 102 ILE A CA 1
ATOM 818 C C . ILE A 1 102 ? 0.071 -7.968 -4.796 1.00 96.88 102 ILE A C 1
ATOM 820 O O . ILE A 1 102 ? -0.882 -8.414 -5.434 1.00 96.88 102 ILE A O 1
ATOM 824 N N . PHE A 1 103 ? 0.689 -8.653 -3.835 1.00 95.81 103 PHE A N 1
ATOM 825 C CA . PHE A 1 103 ? 0.288 -10.010 -3.445 1.00 95.81 103 PHE A CA 1
ATOM 826 C C . PHE A 1 103 ? 0.163 -10.209 -1.933 1.00 95.81 103 PHE A C 1
ATOM 828 O O . PHE A 1 103 ? -0.243 -11.285 -1.500 1.00 95.81 103 PHE A O 1
ATOM 835 N N . GLU A 1 104 ? 0.545 -9.220 -1.124 1.00 96.38 104 GLU A N 1
ATOM 836 C CA . GLU A 1 104 ? 0.524 -9.353 0.328 1.00 96.38 104 GLU A CA 1
ATOM 837 C C . GLU A 1 104 ? 0.381 -7.990 1.010 1.00 96.38 104 GLU A C 1
ATOM 839 O O . GLU A 1 104 ? 0.970 -6.999 0.568 1.00 96.38 104 GLU A O 1
ATOM 844 N N . ALA A 1 105 ? -0.376 -7.957 2.109 1.00 96.19 105 ALA A N 1
ATOM 845 C CA . ALA A 1 105 ? -0.409 -6.828 3.025 1.00 96.19 105 ALA A CA 1
ATOM 846 C C . ALA A 1 105 ? -0.456 -7.293 4.489 1.00 96.19 105 ALA A C 1
ATOM 848 O O . ALA A 1 105 ? -1.033 -8.336 4.793 1.00 96.19 105 ALA A O 1
ATOM 849 N N . HIS A 1 106 ? 0.139 -6.505 5.388 1.00 92.69 106 HIS A N 1
ATOM 850 C CA . HIS A 1 106 ? 0.190 -6.759 6.834 1.00 92.69 106 HIS A CA 1
ATOM 851 C C . HIS A 1 106 ? -0.106 -5.487 7.635 1.00 92.69 106 HIS A C 1
ATOM 853 O O . HIS A 1 106 ? 0.179 -4.389 7.154 1.00 92.69 106 HIS A O 1
ATOM 859 N N . LEU A 1 107 ? -0.651 -5.665 8.845 1.00 86.38 107 LEU A N 1
ATOM 860 C CA . LEU A 1 107 ? -0.959 -4.636 9.853 1.00 86.38 107 LEU A CA 1
ATOM 861 C C . LEU A 1 107 ? -0.046 -4.749 11.080 1.00 86.38 107 LEU A C 1
ATOM 863 O O . LEU A 1 107 ? 0.307 -5.898 11.438 1.00 86.38 107 LEU A O 1
#

Secondary structure (DSSP, 8-state):
----PPPP--SPPHHHHHHHHHHTHHHHHHHHHHHHHHHHHHHHHHHH-SSGGGPPPHHHHHHH-EEEEEEE-TTSEEEEEEES-TTT--EEEEEEETTTEEEEEE-

InterPro domains:
  IPR019260 Domain of unknown function DUF2262 [PF10020] (9-107)

Organism: Natrinema altunense (strain JCM 12890 / CGMCC 1.3731 / AJ2) (NCBI:txid1227494)